Protein AF-A0A1S3XYY5-F1 (afdb_monomer)

Sequence (99 aa):
MADEDYDMDGGYEDEPIEPEPDEGAEVEEDNVNNEEVPDPLLGEGEEKPEQEPVERPRKTSKYMTKYERARILGTRALQISMNAPVMVELEGETDPLEL

pLDDT: mean 72.27, std 20.17, range [43.38, 98.06]

Structure (mmCIF, N/CA/C/O backbone):
data_AF-A0A1S3XYY5-F1
#
_entry.id   AF-A0A1S3XYY5-F1
#
loop_
_atom_site.group_PDB
_atom_site.id
_atom_site.type_symbol
_atom_site.label_atom_id
_atom_site.label_alt_id
_atom_site.label_comp_id
_atom_site.label_asym_id
_atom_site.label_entity_id
_atom_site.label_seq_id
_atom_site.pdbx_PDB_ins_code
_atom_site.Cartn_x
_atom_site.Cartn_y
_atom_site.Cartn_z
_atom_site.occupancy
_atom_site.B_iso_or_equiv
_atom_site.auth_seq_id
_atom_site.auth_comp_id
_atom_site.auth_asym_id
_atom_site.auth_atom_id
_atom_site.pdbx_PDB_model_num
ATOM 1 N N . MET A 1 1 ? -25.971 54.982 -11.378 1.00 43.38 1 MET A N 1
ATOM 2 C CA . MET A 1 1 ? -26.215 53.767 -12.170 1.00 43.38 1 MET A CA 1
ATOM 3 C C . MET A 1 1 ? -25.573 52.668 -11.332 1.00 43.38 1 MET A C 1
ATOM 5 O O . MET A 1 1 ? -24.359 52.709 -11.217 1.00 43.38 1 MET A O 1
ATOM 9 N N . ALA A 1 2 ? -26.245 51.906 -10.459 1.00 52.91 2 ALA A N 1
ATOM 10 C CA . ALA A 1 2 ? -27.561 51.264 -10.567 1.00 52.91 2 ALA A CA 1
ATOM 11 C C . ALA A 1 2 ? -27.715 50.633 -11.946 1.00 52.91 2 ALA A C 1
ATOM 13 O O . ALA A 1 2 ? -28.040 51.388 -12.850 1.00 52.91 2 ALA A O 1
ATOM 14 N N . ASP A 1 3 ? -27.317 49.360 -12.026 1.00 51.19 3 ASP A N 1
ATOM 15 C CA . ASP A 1 3 ? -27.645 48.285 -12.983 1.00 51.19 3 ASP A CA 1
ATOM 16 C C . ASP A 1 3 ? -26.889 47.053 -12.404 1.00 51.19 3 ASP A C 1
ATOM 18 O O . ASP A 1 3 ? -25.660 47.022 -12.440 1.00 51.19 3 ASP A O 1
ATOM 22 N N . GLU A 1 4 ? -27.443 46.286 -11.458 1.00 52.16 4 GLU A N 1
ATOM 23 C CA . GLU A 1 4 ? -28.412 45.182 -11.632 1.00 52.16 4 GLU A CA 1
ATOM 24 C C . GLU A 1 4 ? -27.836 43.992 -12.435 1.00 52.16 4 GLU A C 1
ATOM 26 O O . GLU A 1 4 ? -27.236 44.170 -13.490 1.00 52.16 4 GLU A O 1
ATOM 31 N N . ASP A 1 5 ? -28.028 42.790 -11.872 1.00 51.38 5 ASP A N 1
ATOM 32 C CA . ASP A 1 5 ? -27.882 41.450 -12.472 1.00 51.38 5 ASP A CA 1
ATOM 33 C C . ASP A 1 5 ? -26.518 40.733 -12.367 1.00 51.38 5 ASP A C 1
ATOM 35 O O . ASP A 1 5 ? -25.772 40.571 -13.332 1.00 51.38 5 ASP A O 1
ATOM 39 N N . TYR A 1 6 ? -26.249 40.164 -11.185 1.00 47.97 6 TYR A N 1
ATOM 40 C CA . TYR A 1 6 ? -25.505 38.899 -11.086 1.00 47.97 6 TYR A CA 1
ATOM 41 C C . TYR A 1 6 ? -26.374 37.866 -10.357 1.00 47.97 6 TYR A C 1
ATOM 43 O O . TYR A 1 6 ? -26.059 37.415 -9.258 1.00 47.97 6 TYR A O 1
ATOM 51 N N . ASP A 1 7 ? -27.507 37.525 -10.975 1.00 54.81 7 ASP A N 1
ATOM 52 C CA . ASP A 1 7 ? -28.161 36.237 -10.746 1.00 54.81 7 ASP A CA 1
ATOM 53 C C . ASP A 1 7 ? -27.291 35.165 -11.413 1.00 54.81 7 ASP A C 1
ATOM 55 O O . ASP A 1 7 ? -27.353 34.942 -12.622 1.00 54.81 7 ASP A O 1
ATOM 59 N N . MET A 1 8 ? -26.437 34.522 -10.618 1.00 47.88 8 MET A N 1
ATOM 60 C CA . MET A 1 8 ? -25.832 33.241 -10.975 1.00 47.88 8 MET A CA 1
ATOM 61 C C . MET A 1 8 ? -26.323 32.195 -9.975 1.00 47.88 8 MET A C 1
ATOM 63 O O . MET A 1 8 ? -25.588 31.708 -9.121 1.00 47.88 8 MET A O 1
ATOM 67 N N . ASP A 1 9 ? -27.621 31.909 -10.089 1.00 51.91 9 ASP A N 1
ATOM 68 C CA . ASP A 1 9 ? -28.174 30.566 -9.926 1.00 51.91 9 ASP A CA 1
ATOM 69 C C . ASP A 1 9 ? -27.285 29.578 -10.701 1.00 51.91 9 ASP A C 1
ATOM 71 O O . ASP A 1 9 ? -27.099 29.700 -11.915 1.00 51.91 9 ASP A O 1
ATOM 75 N N . GLY A 1 10 ? -26.633 28.675 -9.971 1.00 50.62 10 GLY A N 1
ATOM 76 C CA . GLY A 1 10 ? -25.570 27.837 -10.513 1.00 50.62 10 GLY A CA 1
ATOM 77 C C . GLY A 1 10 ? -25.042 26.792 -9.535 1.00 50.62 10 GLY A C 1
ATOM 78 O O . GLY A 1 10 ? -23.835 26.695 -9.355 1.00 50.62 10 GLY A O 1
ATOM 79 N N . GLY A 1 11 ? -25.947 26.025 -8.918 1.00 48.88 11 GLY A N 1
ATOM 80 C CA . GLY A 1 11 ? -25.717 24.624 -8.538 1.00 48.88 11 GLY A CA 1
ATOM 81 C C . GLY A 1 11 ? -24.677 24.316 -7.455 1.00 48.88 11 GLY A C 1
ATOM 82 O O . GLY A 1 11 ? -23.637 23.739 -7.752 1.00 48.88 11 GLY A O 1
ATOM 83 N N . TYR A 1 12 ? -25.029 24.539 -6.186 1.00 55.28 12 TYR A 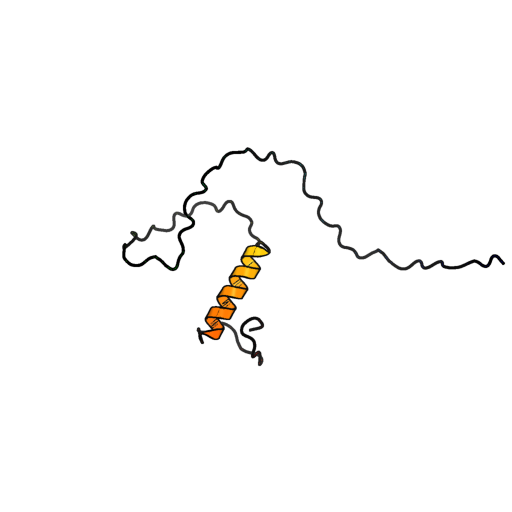N 1
ATOM 84 C CA . TYR A 1 12 ? -24.461 23.783 -5.053 1.00 55.28 12 TYR A CA 1
ATOM 85 C C . TYR A 1 12 ? -25.301 22.523 -4.767 1.00 55.28 12 TYR A C 1
ATOM 87 O O . TYR A 1 12 ? -25.675 22.262 -3.628 1.00 55.28 12 TYR A O 1
ATOM 95 N N . GLU A 1 13 ? -25.673 21.769 -5.805 1.00 56.62 13 GLU A N 1
ATOM 96 C CA . GLU A 1 13 ? -26.531 20.579 -5.655 1.00 56.62 13 GLU A CA 1
ATOM 97 C C . GLU A 1 13 ? -25.759 19.252 -5.574 1.00 56.62 13 GLU A C 1
ATOM 99 O O . GLU A 1 13 ? -26.397 18.208 -5.494 1.00 56.62 13 GLU A O 1
ATOM 104 N N . ASP A 1 14 ? -24.420 19.255 -5.558 1.00 60.72 14 ASP A N 1
ATOM 105 C CA . ASP A 1 14 ? -23.653 17.994 -5.604 1.00 60.72 14 ASP A CA 1
ATOM 106 C C . ASP A 1 14 ? -22.446 17.933 -4.653 1.00 60.72 14 ASP A C 1
ATOM 108 O O . ASP A 1 14 ? -21.480 17.209 -4.897 1.00 60.72 14 ASP A O 1
ATOM 112 N N . GLU A 1 15 ? -22.484 18.668 -3.537 1.00 59.62 15 GLU A N 1
ATOM 113 C CA . GLU A 1 15 ? -21.591 18.343 -2.419 1.00 59.62 15 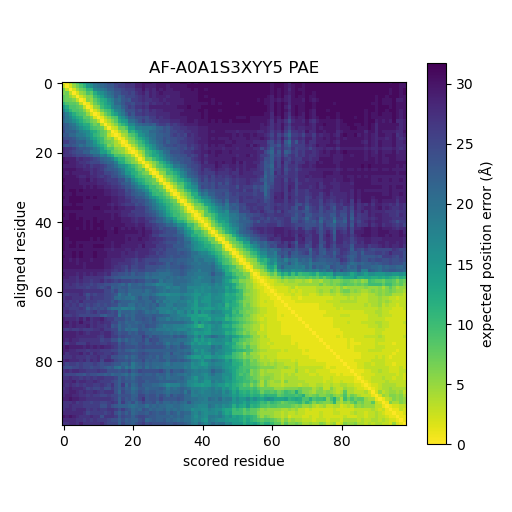GLU A CA 1
ATOM 114 C C . GLU A 1 15 ? -22.191 17.164 -1.632 1.00 59.62 15 GLU A C 1
ATOM 116 O O . GLU A 1 15 ? -23.301 17.280 -1.100 1.00 59.62 15 GLU A O 1
ATOM 121 N N . PRO A 1 16 ? -21.507 16.005 -1.551 1.00 64.31 16 PRO A N 1
ATOM 122 C CA . PRO A 1 16 ? -21.975 14.910 -0.719 1.00 64.31 16 PRO A CA 1
ATOM 123 C C . PRO A 1 16 ? -21.981 15.375 0.738 1.00 64.31 16 PRO A C 1
ATOM 125 O O . PRO A 1 16 ? -20.943 15.778 1.258 1.00 64.31 16 PRO A O 1
ATOM 128 N N . ILE A 1 17 ? -23.147 15.301 1.388 1.00 69.56 17 ILE A N 1
ATOM 129 C CA . ILE A 1 17 ? -23.308 15.561 2.825 1.00 69.56 17 ILE A CA 1
ATOM 130 C C . ILE A 1 17 ? -22.238 14.772 3.581 1.00 69.56 17 ILE A C 1
ATOM 132 O O . ILE A 1 17 ? -22.246 13.535 3.587 1.00 69.56 17 ILE A O 1
ATOM 136 N N . GLU A 1 18 ? -21.299 15.493 4.191 1.00 64.12 18 GLU A N 1
ATOM 137 C CA . GLU A 1 18 ? -20.338 14.892 5.102 1.00 64.12 18 GLU A CA 1
ATOM 138 C C . GLU A 1 18 ? -21.122 14.275 6.269 1.00 64.12 18 GLU A C 1
ATOM 140 O O . GLU A 1 18 ? -21.992 14.939 6.841 1.00 64.12 18 GLU A O 1
ATOM 145 N N . PRO A 1 19 ? -20.880 13.001 6.626 1.00 66.69 19 PRO A N 1
ATOM 146 C CA . PRO A 1 19 ? -21.515 12.427 7.798 1.00 66.69 19 PRO A CA 1
ATOM 147 C C . PRO A 1 19 ? -21.007 13.175 9.034 1.00 66.69 19 PRO A C 1
ATOM 149 O O . PRO A 1 19 ? -19.815 13.114 9.345 1.00 66.69 19 PRO A O 1
ATOM 152 N N . GLU A 1 20 ? -21.907 13.873 9.730 1.00 66.88 20 GLU A N 1
ATOM 153 C CA . GLU A 1 20 ? -21.610 14.459 11.036 1.00 66.88 20 GLU A CA 1
ATOM 154 C C . GLU A 1 20 ? -21.060 13.357 11.961 1.00 66.88 20 GLU A C 1
ATOM 156 O O . GLU A 1 20 ? -21.645 12.267 12.031 1.00 66.88 20 GLU A O 1
ATOM 161 N N . PRO A 1 21 ? -19.927 13.578 12.651 1.00 51.56 21 PRO A N 1
ATOM 162 C CA . PRO A 1 21 ? -19.503 12.656 13.686 1.00 51.56 21 PRO A CA 1
ATOM 163 C C . PRO A 1 21 ? -20.554 12.681 14.798 1.00 51.56 21 PRO A C 1
ATOM 165 O O . PRO A 1 21 ? -20.818 13.724 15.386 1.00 51.56 21 PRO A O 1
ATOM 168 N N . ASP A 1 22 ? -21.149 11.520 15.064 1.00 50.72 22 ASP A N 1
ATOM 169 C CA . ASP A 1 22 ? -22.025 11.266 16.206 1.00 50.72 22 ASP A CA 1
ATOM 170 C C . ASP A 1 22 ? -21.271 11.621 17.503 1.00 50.72 22 ASP A C 1
ATOM 172 O O . ASP A 1 22 ? -20.440 10.849 17.994 1.00 50.72 22 ASP A O 1
ATOM 176 N N . GLU A 1 23 ? -21.501 12.836 18.016 1.00 54.00 23 GLU A N 1
ATOM 177 C CA . GLU A 1 23 ? -21.067 13.312 19.334 1.00 54.00 23 GLU A CA 1
ATOM 178 C C . GLU A 1 23 ? -21.807 12.507 20.417 1.00 54.00 23 GLU A C 1
ATOM 180 O O . GLU A 1 23 ? -22.752 12.982 21.043 1.00 54.00 23 GLU A O 1
ATOM 185 N N . GLY A 1 24 ? -21.418 11.244 20.606 1.00 53.66 24 GLY A N 1
ATOM 186 C CA . GLY A 1 24 ? -22.215 10.321 21.414 1.00 53.66 24 GLY A CA 1
ATOM 187 C C . GLY A 1 24 ? -21.512 9.088 21.972 1.00 53.66 24 GLY A C 1
ATOM 188 O O . GLY A 1 24 ? -22.195 8.205 22.485 1.00 53.66 24 GLY A O 1
ATOM 189 N N . ALA A 1 25 ? -20.182 8.993 21.925 1.00 45.44 25 ALA A N 1
ATOM 190 C CA . ALA A 1 25 ? -19.467 7.897 22.580 1.00 45.44 25 ALA A CA 1
ATOM 191 C C . ALA A 1 25 ? -18.360 8.441 23.484 1.00 45.44 25 ALA A C 1
ATOM 193 O O . ALA A 1 25 ? -17.275 8.800 23.029 1.00 45.44 25 ALA A O 1
ATOM 194 N N . GLU A 1 26 ? -18.687 8.515 24.772 1.00 45.00 26 GLU A N 1
ATOM 195 C CA . GLU A 1 26 ? -17.783 8.799 25.880 1.00 45.00 26 GLU A CA 1
ATOM 196 C C . GLU A 1 26 ? -16.471 8.020 25.705 1.00 45.00 26 GLU A C 1
ATOM 198 O O . GLU A 1 26 ? -16.445 6.788 25.684 1.00 45.00 26 GLU A O 1
ATOM 203 N N . VAL A 1 27 ? -15.370 8.752 25.538 1.00 47.31 27 VAL A N 1
ATOM 204 C CA . VAL A 1 27 ? -14.024 8.186 25.613 1.00 47.31 27 VAL A CA 1
ATOM 205 C C . VAL A 1 27 ? -13.766 7.923 27.093 1.00 47.31 27 VAL A C 1
ATOM 207 O O . VAL A 1 27 ? -13.363 8.822 27.827 1.00 47.31 27 VAL A O 1
ATOM 210 N N . GLU A 1 28 ? -14.055 6.704 27.550 1.00 48.78 28 GLU A 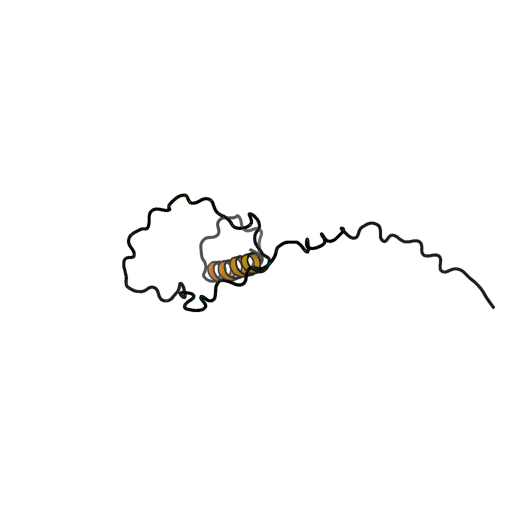N 1
ATOM 211 C CA . GLU A 1 28 ? -13.475 6.208 28.795 1.00 48.78 28 GLU A CA 1
ATOM 212 C C . GLU A 1 28 ? -11.949 6.216 28.620 1.00 48.78 28 GLU A C 1
ATOM 214 O O . GLU A 1 28 ? -11.371 5.459 27.832 1.00 48.78 28 GLU A O 1
ATOM 219 N N . GLU A 1 29 ? -11.307 7.154 29.316 1.00 50.53 29 GLU A N 1
ATOM 220 C CA . GLU A 1 29 ? -9.873 7.178 29.561 1.00 50.53 29 GLU A CA 1
ATOM 221 C C . GLU A 1 29 ? -9.487 5.894 30.298 1.00 50.53 29 GLU A C 1
ATOM 223 O O . GLU A 1 29 ? -9.607 5.844 31.510 1.00 50.53 29 GLU A O 1
ATOM 228 N N . ASP A 1 30 ? -9.036 4.860 29.585 1.00 46.75 30 ASP A N 1
ATOM 229 C CA . ASP A 1 30 ? -8.204 3.801 30.167 1.00 46.75 30 ASP A CA 1
ATOM 230 C C . ASP A 1 30 ? -7.539 2.942 29.078 1.00 46.75 30 ASP A C 1
ATOM 232 O O . ASP A 1 30 ? -8.008 1.870 28.687 1.00 46.75 30 ASP A O 1
ATOM 236 N N . ASN A 1 31 ? -6.386 3.402 28.586 1.00 48.75 31 ASN A N 1
ATOM 237 C CA . ASN A 1 31 ? -5.260 2.509 28.295 1.00 48.75 31 ASN A CA 1
ATOM 238 C C . ASN A 1 31 ? -3.964 3.315 28.171 1.00 48.75 31 ASN A C 1
ATOM 240 O O . ASN A 1 31 ? -3.438 3.566 27.086 1.00 48.75 31 ASN A O 1
ATOM 244 N N . VAL A 1 32 ? -3.419 3.704 29.324 1.00 48.78 32 VAL A N 1
ATOM 245 C CA . VAL A 1 32 ? -1.988 3.988 29.445 1.00 48.78 32 VAL A CA 1
ATOM 246 C C . VAL A 1 32 ? -1.260 2.651 29.314 1.00 48.78 32 VAL A C 1
ATOM 248 O O . VAL A 1 32 ? -0.965 1.983 30.298 1.00 48.78 32 VAL A O 1
ATOM 251 N N . ASN A 1 33 ? -1.009 2.232 28.079 1.00 46.94 33 ASN A N 1
ATOM 252 C CA . ASN A 1 33 ? 0.014 1.235 27.794 1.00 46.94 33 ASN A CA 1
ATOM 253 C C . ASN A 1 33 ? 0.820 1.690 26.577 1.00 46.94 33 ASN A C 1
ATOM 255 O O . ASN A 1 33 ? 0.803 1.101 25.499 1.00 46.94 33 ASN A O 1
ATOM 259 N N . ASN A 1 34 ? 1.471 2.838 26.758 1.00 54.06 34 ASN A N 1
ATOM 260 C CA . ASN A 1 34 ? 2.626 3.203 25.966 1.00 54.06 34 ASN A CA 1
ATOM 261 C C . ASN A 1 34 ? 3.822 2.458 26.551 1.00 54.06 34 ASN A C 1
ATOM 263 O O . ASN A 1 34 ? 4.473 2.994 27.439 1.00 54.06 34 ASN A O 1
ATOM 267 N N . GLU A 1 35 ? 4.100 1.261 26.048 1.00 52.81 35 GLU A N 1
ATOM 268 C CA . GLU A 1 35 ? 5.440 0.685 26.064 1.00 52.81 35 GLU A CA 1
ATOM 269 C C . GLU A 1 35 ? 5.514 -0.452 25.031 1.00 52.81 35 GLU A C 1
ATOM 271 O O . GLU A 1 35 ? 4.818 -1.456 25.125 1.00 52.81 35 GLU A O 1
ATOM 276 N N . GLU A 1 36 ? 6.369 -0.231 24.027 1.00 52.56 36 GLU A N 1
ATOM 277 C CA . GLU A 1 36 ? 6.878 -1.220 23.068 1.00 52.56 36 GLU A CA 1
ATOM 278 C C . GLU A 1 36 ? 5.950 -1.611 21.900 1.00 52.56 36 GLU A C 1
ATOM 280 O O . GLU A 1 36 ? 5.279 -2.638 21.884 1.00 52.56 36 GLU A O 1
ATOM 285 N N . VAL A 1 37 ? 5.983 -0.799 20.835 1.00 58.47 37 VAL A N 1
ATOM 286 C CA . VAL A 1 37 ? 5.661 -1.268 19.477 1.00 58.47 37 VAL A CA 1
ATOM 287 C C . VAL A 1 37 ? 6.848 -2.130 19.028 1.00 58.47 37 VAL A C 1
ATOM 289 O O . VAL A 1 37 ? 7.919 -1.563 18.802 1.00 58.47 37 VAL A O 1
ATOM 292 N N . PRO A 1 38 ? 6.726 -3.465 18.916 1.00 53.16 38 PRO A N 1
ATOM 293 C CA . PRO A 1 38 ? 7.839 -4.268 18.444 1.00 53.16 38 PRO A CA 1
ATOM 294 C C . PRO A 1 38 ? 8.066 -3.947 16.965 1.00 53.16 38 PRO A C 1
ATOM 296 O O . PRO A 1 38 ? 7.165 -4.104 16.136 1.00 53.16 38 PRO A O 1
ATOM 299 N N . ASP A 1 39 ? 9.266 -3.466 16.647 1.00 55.31 39 ASP A N 1
ATOM 300 C CA . ASP A 1 39 ? 9.736 -3.330 15.273 1.00 55.31 39 ASP A CA 1
ATOM 301 C C . ASP A 1 39 ? 9.743 -4.729 14.626 1.00 55.31 39 ASP A C 1
ATOM 303 O O . ASP A 1 39 ? 10.458 -5.614 15.110 1.00 55.31 39 ASP A O 1
ATOM 307 N N . PRO A 1 40 ? 8.965 -4.981 13.554 1.00 58.94 40 PRO A N 1
ATOM 308 C CA . PRO A 1 40 ? 8.921 -6.293 12.908 1.00 58.94 40 PRO A CA 1
ATOM 309 C C . PRO A 1 40 ? 10.273 -6.732 12.324 1.00 58.94 40 PRO A C 1
ATOM 311 O O . PRO A 1 40 ? 10.414 -7.888 11.936 1.00 58.94 40 PRO A O 1
ATOM 314 N N . LEU A 1 41 ? 11.245 -5.818 12.231 1.00 57.72 41 LEU A N 1
ATOM 315 C CA . LEU A 1 41 ?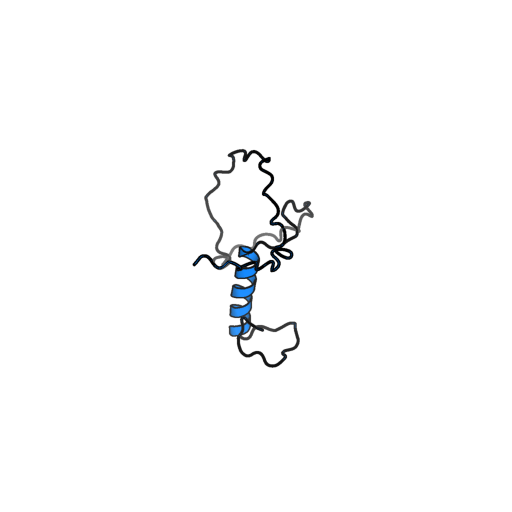 12.580 -6.062 11.687 1.00 57.72 41 LEU A CA 1
ATOM 316 C C . LEU A 1 41 ? 13.598 -6.605 12.703 1.00 57.72 41 LEU A C 1
ATOM 318 O O . LEU A 1 41 ? 14.632 -7.110 12.277 1.00 57.72 41 LEU A O 1
ATOM 322 N N . LEU A 1 42 ? 13.329 -6.553 14.013 1.00 54.47 42 LEU A N 1
ATOM 323 C CA . LEU A 1 42 ? 14.278 -6.967 15.065 1.00 54.47 42 LEU A CA 1
ATOM 324 C C . LEU A 1 42 ? 13.877 -8.285 15.750 1.00 54.47 42 LEU A C 1
ATOM 326 O O . LEU A 1 42 ? 13.977 -8.432 16.964 1.00 54.47 42 LEU A O 1
ATOM 330 N N . GLY A 1 43 ? 13.392 -9.251 14.972 1.00 48.50 43 GLY A N 1
ATOM 331 C CA . GLY A 1 43 ? 12.974 -10.570 15.453 1.00 48.50 43 GLY A CA 1
ATOM 332 C C . GLY A 1 43 ? 13.971 -11.685 15.140 1.00 48.50 43 GLY A C 1
ATOM 333 O O . GLY A 1 43 ? 13.555 -12.739 14.667 1.00 48.50 43 GLY A O 1
ATOM 334 N N . GLU A 1 44 ? 15.272 -11.476 15.341 1.00 52.53 44 GLU A N 1
ATOM 335 C CA . GLU A 1 44 ? 16.256 -12.560 15.240 1.00 52.53 44 GLU A CA 1
ATOM 336 C C . GLU A 1 44 ? 16.321 -13.329 16.572 1.00 52.53 44 GLU A C 1
ATOM 338 O O . GLU A 1 44 ? 16.905 -12.850 17.541 1.00 52.53 44 GLU A O 1
ATOM 343 N N . GLY A 1 45 ? 15.749 -14.541 16.620 1.00 52.22 45 GLY A N 1
ATOM 344 C CA . GLY A 1 45 ? 16.269 -15.588 17.512 1.00 52.22 45 GLY A CA 1
ATOM 345 C C . GLY A 1 45 ? 15.375 -16.181 18.604 1.00 52.22 45 GLY A C 1
ATOM 346 O O . GLY A 1 45 ? 15.911 -16.900 19.441 1.00 52.22 45 GLY A O 1
ATOM 347 N N . GLU A 1 46 ? 14.057 -15.983 18.602 1.00 48.03 46 GLU A N 1
ATOM 348 C CA . GLU A 1 46 ? 13.171 -16.789 19.455 1.00 48.03 46 GLU A CA 1
ATOM 349 C C . GLU A 1 46 ? 12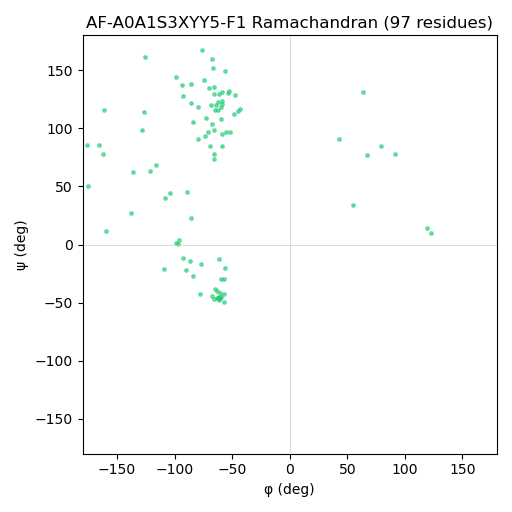.064 -17.429 18.620 1.00 48.03 46 GLU A C 1
ATOM 351 O O . GLU A 1 46 ? 11.211 -16.745 18.051 1.00 48.03 46 GLU A O 1
ATOM 356 N N . GLU A 1 47 ? 12.099 -18.763 18.541 1.00 56.47 47 GLU A N 1
ATOM 357 C CA . GLU A 1 47 ? 11.006 -19.604 18.059 1.00 56.47 47 GLU A CA 1
ATOM 358 C C . GLU A 1 47 ? 9.780 -19.351 18.946 1.00 56.47 47 GLU A C 1
ATOM 360 O O . GLU A 1 47 ? 9.534 -20.040 19.937 1.00 56.47 47 GLU A O 1
ATOM 365 N N . LYS A 1 48 ? 9.012 -18.305 18.622 1.00 60.66 48 LYS A N 1
ATOM 366 C CA . LYS A 1 48 ? 7.683 -18.119 19.192 1.00 60.66 48 LYS A CA 1
ATOM 367 C C . LYS A 1 48 ? 6.884 -19.363 18.802 1.00 60.66 48 LYS A C 1
ATOM 369 O O . LYS A 1 48 ? 6.801 -19.642 17.604 1.00 60.66 48 LYS A O 1
ATOM 374 N N . PRO A 1 49 ? 6.311 -20.112 19.764 1.00 52.97 49 PRO A N 1
ATOM 375 C CA . PRO A 1 49 ? 5.421 -21.209 19.420 1.00 52.97 49 PRO A CA 1
ATOM 376 C C . PRO A 1 49 ? 4.350 -20.645 18.492 1.00 52.97 49 PRO A C 1
ATOM 378 O O . PRO A 1 49 ? 3.817 -19.567 18.775 1.00 52.97 49 PRO A O 1
ATOM 381 N N . GLU A 1 50 ? 4.097 -21.334 17.377 1.00 59.97 50 GLU A N 1
ATOM 382 C CA . GLU A 1 50 ? 3.021 -21.010 16.444 1.00 59.97 50 GLU A CA 1
ATOM 383 C C . GLU A 1 50 ? 1.731 -20.904 17.260 1.00 59.97 50 GLU A C 1
ATOM 385 O O . GLU A 1 50 ? 1.130 -21.903 17.652 1.00 59.97 50 GLU A O 1
ATOM 390 N N . GLN A 1 51 ? 1.355 -19.677 17.625 1.00 64.12 51 GLN A N 1
ATOM 391 C CA . GLN A 1 51 ? 0.094 -19.432 18.294 1.00 64.12 51 GLN A CA 1
ATOM 392 C C . GLN A 1 51 ? -0.962 -19.735 17.248 1.00 64.12 51 GLN A C 1
ATOM 394 O O . GLN A 1 51 ? -1.149 -18.954 16.311 1.00 64.12 51 GLN A O 1
ATOM 399 N N . GLU A 1 52 ? -1.607 -20.893 17.389 1.00 66.50 52 GLU A N 1
ATOM 400 C CA . GLU A 1 52 ? -2.767 -21.236 16.584 1.00 66.50 52 GLU A CA 1
ATOM 401 C C . GLU A 1 52 ? -3.722 -20.036 16.603 1.00 66.50 52 GLU A C 1
ATOM 403 O O . GLU A 1 52 ? -4.005 -19.491 17.682 1.00 66.50 52 GLU A O 1
ATOM 408 N N . PRO A 1 53 ? -4.176 -19.560 15.432 1.00 67.81 53 PRO A N 1
ATOM 409 C CA . PRO A 1 53 ? -5.013 -18.381 15.362 1.00 67.81 53 PRO A CA 1
ATOM 410 C C . PRO A 1 53 ? -6.340 -18.701 16.045 1.00 67.81 53 PRO A C 1
ATOM 412 O O . PRO A 1 53 ? -7.234 -19.310 15.465 1.00 67.81 53 PRO A O 1
ATOM 415 N N . VAL A 1 54 ? -6.471 -18.291 17.305 1.00 72.62 54 VAL A N 1
ATOM 416 C CA . VAL A 1 54 ? -7.742 -18.354 18.017 1.00 72.62 54 VAL A CA 1
ATOM 417 C C . VAL A 1 54 ? -8.702 -17.453 17.250 1.00 72.62 54 VAL A C 1
ATOM 419 O O . VAL A 1 54 ? -8.482 -16.240 17.181 1.00 72.62 54 VAL A O 1
ATOM 422 N N . GLU A 1 55 ? -9.753 -18.038 16.675 1.00 76.50 55 GLU A N 1
ATOM 423 C CA . GLU A 1 55 ? -10.831 -17.319 15.995 1.00 76.50 55 GLU A CA 1
ATOM 424 C C . GLU A 1 55 ? -11.607 -16.471 17.010 1.00 76.50 55 GLU A C 1
ATOM 426 O O . GLU A 1 55 ? -12.674 -16.823 17.508 1.00 76.50 55 GLU A O 1
ATOM 431 N N . ARG A 1 56 ? -11.024 -15.333 17.381 1.00 82.00 56 ARG A N 1
ATOM 432 C CA . ARG A 1 56 ? -11.682 -14.318 18.193 1.00 82.00 56 ARG A CA 1
ATOM 433 C C . ARG A 1 56 ? -12.463 -13.407 17.253 1.00 82.00 56 ARG A C 1
ATOM 435 O O . ARG A 1 56 ? -11.927 -13.013 16.212 1.00 82.00 56 ARG A O 1
ATOM 442 N N . PRO A 1 57 ? -13.698 -13.018 17.609 1.00 84.38 57 PRO A N 1
ATOM 443 C CA . PRO A 1 57 ? -14.433 -12.044 16.818 1.00 84.38 57 PRO A CA 1
ATOM 444 C C . PRO A 1 57 ? -13.626 -10.738 16.753 1.00 84.38 57 PRO A C 1
ATOM 446 O O . PRO A 1 57 ? -13.283 -10.153 17.784 1.00 84.38 57 PRO A O 1
ATOM 449 N N . ARG A 1 58 ? -13.281 -10.301 15.534 1.00 88.00 58 ARG A N 1
ATOM 450 C CA . ARG A 1 58 ? -12.579 -9.030 15.306 1.00 88.00 58 ARG A CA 1
ATOM 451 C C . ARG A 1 58 ? -13.502 -7.876 15.697 1.00 88.00 58 ARG A C 1
ATOM 453 O O . ARG A 1 58 ? -14.647 -7.835 15.259 1.00 88.00 58 ARG A O 1
ATOM 460 N N . LYS A 1 59 ? -12.994 -6.953 16.519 1.00 92.00 59 LYS A N 1
ATOM 461 C CA . LYS A 1 59 ? -13.753 -5.791 17.016 1.00 92.00 59 LYS A CA 1
ATOM 462 C C . LYS A 1 59 ? -13.635 -4.548 16.122 1.00 92.00 59 LYS A C 1
ATOM 464 O O . LYS A 1 59 ? -14.473 -3.663 16.216 1.00 92.00 59 LYS A O 1
ATOM 469 N N . THR A 1 60 ? -12.587 -4.455 15.301 1.00 94.00 60 THR A N 1
ATOM 470 C CA . THR A 1 60 ? -12.249 -3.252 14.523 1.00 94.00 60 THR A CA 1
ATOM 471 C C . THR A 1 60 ? -13.154 -3.056 13.304 1.00 94.00 60 THR A C 1
ATOM 473 O O . THR A 1 60 ? -13.869 -3.968 12.884 1.00 94.00 60 THR A O 1
ATOM 476 N N . SER A 1 61 ? -13.088 -1.860 12.709 1.00 94.44 61 SER A N 1
ATOM 477 C CA . SER A 1 61 ? -13.788 -1.545 11.460 1.00 94.44 61 SER A CA 1
ATOM 478 C C . SER A 1 61 ? -13.415 -2.512 10.330 1.00 94.44 61 SER A C 1
ATOM 480 O O . SER A 1 61 ? -12.291 -3.010 10.258 1.00 94.44 61 SER A O 1
ATOM 482 N N . LYS A 1 62 ? -14.372 -2.754 9.425 1.00 95.06 62 LYS A N 1
ATOM 483 C CA . LYS A 1 62 ? -14.171 -3.539 8.194 1.00 95.06 62 LYS A CA 1
ATOM 484 C C . LYS A 1 62 ? -13.430 -2.755 7.105 1.00 95.06 62 LYS A C 1
ATOM 486 O O . LYS A 1 62 ? -12.956 -3.362 6.150 1.00 95.06 62 LYS A O 1
ATOM 491 N N . TYR A 1 63 ? -13.370 -1.430 7.227 1.00 96.25 63 TYR A N 1
ATOM 492 C CA . TYR A 1 63 ? -12.737 -0.546 6.253 1.00 96.25 63 TYR A CA 1
ATOM 493 C C . TYR A 1 63 ? -11.335 -0.158 6.703 1.00 96.25 63 TYR A C 1
ATOM 495 O O . TYR A 1 63 ? -11.105 0.079 7.888 1.00 96.25 63 TYR A O 1
ATOM 503 N N . MET A 1 64 ? -10.425 -0.038 5.739 1.00 97.00 64 MET A N 1
ATOM 504 C CA . MET A 1 64 ? -9.092 0.496 5.996 1.00 97.00 64 MET 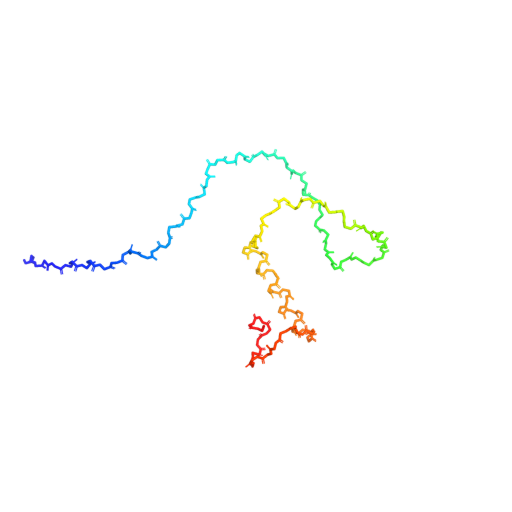A CA 1
ATOM 505 C C . MET A 1 64 ? -9.167 1.992 6.282 1.00 97.00 64 MET A C 1
ATOM 507 O O . MET A 1 64 ? -9.805 2.759 5.557 1.00 97.00 64 MET A O 1
ATOM 511 N N . THR A 1 65 ? -8.454 2.417 7.312 1.00 98.06 65 THR A N 1
ATOM 512 C CA . THR A 1 65 ? -8.205 3.826 7.588 1.00 98.06 65 THR A CA 1
ATOM 513 C C . THR A 1 65 ? -7.305 4.433 6.509 1.00 98.06 65 THR A C 1
ATOM 515 O O . THR A 1 65 ? -6.537 3.747 5.825 1.00 98.06 65 THR A O 1
ATOM 518 N N . LYS A 1 66 ? -7.338 5.765 6.386 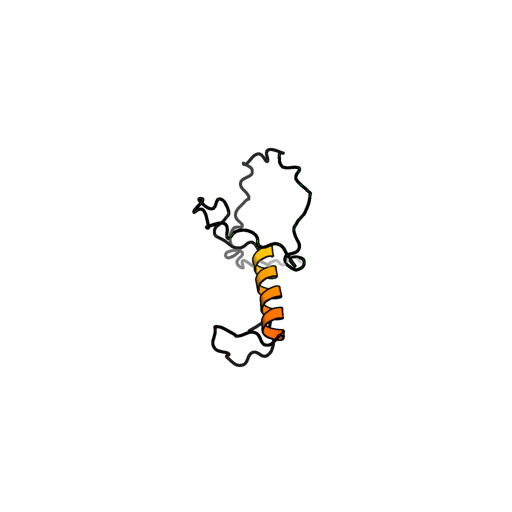1.00 98.06 66 LYS A N 1
ATOM 519 C CA . LYS A 1 66 ? -6.438 6.497 5.478 1.00 98.06 66 LYS A CA 1
ATOM 520 C C . LYS A 1 66 ? -4.951 6.223 5.760 1.00 98.06 66 LYS A C 1
ATOM 522 O O . LYS A 1 66 ? -4.153 6.238 4.827 1.00 98.06 66 LYS A O 1
ATOM 527 N N . TYR A 1 67 ? -4.598 5.928 7.013 1.00 97.88 67 TYR A N 1
ATOM 528 C CA . TYR A 1 67 ? -3.228 5.636 7.438 1.00 97.88 67 TYR A CA 1
ATOM 529 C C . TYR A 1 67 ? -2.790 4.219 7.064 1.00 97.88 67 TYR A C 1
ATOM 531 O O . TYR A 1 67 ? -1.685 4.033 6.560 1.00 97.88 67 TYR A O 1
ATOM 539 N N . GLU A 1 68 ? -3.661 3.226 7.255 1.00 97.56 68 GLU A N 1
ATOM 540 C CA . GLU A 1 68 ? -3.381 1.841 6.859 1.00 97.56 68 GLU A CA 1
ATOM 541 C C . GLU A 1 68 ? -3.202 1.733 5.350 1.00 97.56 68 GLU A C 1
ATOM 543 O O . GLU A 1 68 ? -2.215 1.164 4.894 1.00 97.56 68 GLU A O 1
ATOM 548 N N . ARG A 1 69 ? -4.102 2.350 4.574 1.00 97.25 69 ARG A N 1
ATOM 549 C CA . ARG A 1 69 ? -4.002 2.363 3.112 1.00 97.25 69 ARG A CA 1
ATOM 550 C C . ARG A 1 69 ? -2.675 2.961 2.645 1.00 97.25 69 ARG A C 1
ATOM 552 O O . ARG A 1 69 ? -1.986 2.340 1.843 1.00 97.25 69 ARG A O 1
ATOM 559 N N . ALA A 1 70 ? -2.297 4.129 3.168 1.00 97.69 70 ALA A N 1
ATOM 560 C CA . ALA A 1 70 ? -1.031 4.772 2.815 1.00 97.69 70 ALA A CA 1
ATOM 561 C C . ALA A 1 70 ? 0.179 3.894 3.175 1.00 97.69 70 ALA A C 1
ATOM 563 O O . ALA A 1 70 ? 1.108 3.756 2.380 1.00 97.69 70 ALA A O 1
ATOM 564 N N . ARG A 1 71 ? 0.150 3.253 4.349 1.00 97.56 71 ARG A N 1
ATOM 565 C CA . ARG A 1 71 ? 1.226 2.367 4.801 1.00 97.56 71 ARG A CA 1
ATOM 566 C C . ARG A 1 71 ? 1.354 1.119 3.929 1.00 97.56 71 ARG A C 1
ATOM 568 O O . ARG A 1 71 ? 2.464 0.780 3.534 1.00 97.56 71 ARG A O 1
ATOM 575 N N . ILE A 1 72 ? 0.241 0.452 3.626 1.00 97.75 72 ILE A N 1
ATOM 576 C CA . ILE A 1 72 ? 0.221 -0.767 2.807 1.00 97.75 72 ILE A CA 1
ATOM 577 C C . ILE A 1 72 ? 0.756 -0.469 1.407 1.00 97.75 72 ILE A C 1
ATOM 579 O O . ILE A 1 72 ? 1.641 -1.184 0.944 1.00 97.75 72 ILE A O 1
ATOM 583 N N . LEU A 1 73 ? 0.282 0.609 0.773 1.00 97.25 73 LEU A N 1
ATOM 584 C CA . LEU A 1 73 ? 0.764 1.027 -0.545 1.00 97.25 73 LEU A CA 1
ATOM 585 C C . LEU A 1 73 ? 2.261 1.354 -0.518 1.00 97.25 73 LEU A C 1
ATOM 587 O O . LEU A 1 73 ? 3.008 0.840 -1.342 1.00 97.25 73 LEU A O 1
ATOM 591 N N . GLY A 1 74 ? 2.731 2.117 0.473 1.00 97.69 74 GLY A N 1
ATOM 592 C CA . GLY A 1 74 ? 4.151 2.459 0.594 1.00 97.69 74 GLY A CA 1
ATOM 593 C C . GLY A 1 74 ? 5.057 1.239 0.795 1.00 97.69 74 GLY A C 1
ATOM 594 O O . GLY A 1 74 ? 6.077 1.098 0.122 1.00 97.69 74 GLY A O 1
ATOM 595 N N . THR A 1 75 ? 4.684 0.314 1.687 1.00 97.94 75 THR A N 1
ATOM 596 C CA . THR A 1 75 ? 5.439 -0.935 1.875 1.00 97.94 75 THR A CA 1
ATOM 597 C C . THR A 1 75 ? 5.389 -1.811 0.626 1.00 97.94 75 THR A C 1
ATOM 599 O O . THR A 1 75 ? 6.398 -2.420 0.272 1.00 97.94 75 THR A O 1
ATOM 602 N N . ARG A 1 76 ? 4.244 -1.869 -0.065 1.00 97.62 76 ARG A N 1
ATOM 603 C CA . ARG A 1 76 ? 4.111 -2.669 -1.282 1.00 97.62 76 ARG A CA 1
ATOM 604 C C . ARG A 1 76 ? 4.947 -2.109 -2.431 1.00 97.62 76 ARG A C 1
ATOM 606 O O . ARG A 1 76 ? 5.666 -2.883 -3.056 1.00 97.62 76 ARG A O 1
ATOM 613 N N . ALA A 1 77 ? 4.936 -0.796 -2.641 1.00 97.19 77 ALA A N 1
ATOM 614 C CA . ALA A 1 77 ? 5.786 -0.127 -3.621 1.00 97.19 77 ALA A CA 1
ATOM 615 C C . ALA A 1 77 ? 7.273 -0.419 -3.361 1.00 97.19 77 ALA A C 1
ATOM 617 O O . ALA A 1 77 ? 8.016 -0.767 -4.279 1.00 97.19 77 ALA A O 1
ATOM 618 N N . LEU A 1 78 ? 7.702 -0.387 -2.091 1.00 97.44 78 LEU A N 1
ATOM 619 C CA . LEU A 1 78 ? 9.068 -0.761 -1.719 1.00 97.44 78 LEU A CA 1
ATOM 620 C C . LEU A 1 78 ? 9.383 -2.222 -2.078 1.00 97.44 78 LEU A C 1
ATOM 622 O O . LEU A 1 78 ? 10.428 -2.492 -2.666 1.00 97.44 78 LEU A O 1
ATOM 626 N N . GLN A 1 79 ? 8.487 -3.166 -1.784 1.00 97.44 79 GLN A N 1
ATOM 627 C CA . GLN A 1 79 ? 8.678 -4.571 -2.168 1.00 97.44 79 GLN A CA 1
ATOM 628 C C . GLN A 1 79 ? 8.807 -4.744 -3.688 1.00 97.44 79 GLN A C 1
ATOM 630 O O . GLN A 1 79 ? 9.704 -5.448 -4.146 1.00 97.44 79 GLN A O 1
ATOM 635 N N . ILE A 1 80 ? 7.943 -4.092 -4.470 1.00 96.19 80 ILE A N 1
ATOM 636 C CA . ILE A 1 80 ? 7.978 -4.149 -5.939 1.00 96.19 80 ILE A CA 1
ATOM 637 C C . ILE A 1 80 ? 9.287 -3.546 -6.462 1.00 96.19 80 ILE A C 1
ATOM 639 O O . ILE A 1 80 ? 9.923 -4.135 -7.332 1.00 96.19 80 ILE A O 1
ATOM 643 N N . SER A 1 81 ? 9.759 -2.441 -5.871 1.00 95.81 81 SER A N 1
ATOM 644 C CA . SER A 1 81 ? 11.059 -1.842 -6.216 1.00 95.81 81 SER A CA 1
ATOM 645 C C . SER A 1 81 ? 12.240 -2.795 -5.978 1.00 95.81 81 SER A C 1
ATOM 647 O O . SER A 1 81 ? 13.229 -2.764 -6.706 1.00 95.81 81 SER A O 1
ATOM 649 N N . MET A 1 82 ? 12.107 -3.704 -5.005 1.00 97.00 82 MET A N 1
ATOM 650 C CA . MET A 1 82 ? 13.038 -4.806 -4.736 1.00 97.00 82 MET A CA 1
ATOM 651 C C . MET A 1 82 ? 12.748 -6.057 -5.586 1.00 97.00 82 MET A C 1
ATOM 653 O O . MET A 1 82 ? 13.132 -7.166 -5.217 1.00 97.00 82 MET A O 1
ATOM 657 N N . ASN A 1 83 ? 12.079 -5.885 -6.730 1.00 94.19 83 ASN A N 1
ATOM 658 C CA . ASN A 1 83 ? 11.746 -6.925 -7.700 1.00 94.19 83 ASN A CA 1
ATOM 659 C C . ASN A 1 83 ? 10.979 -8.117 -7.091 1.00 94.19 83 ASN A C 1
ATOM 661 O O . ASN A 1 83 ? 11.168 -9.268 -7.495 1.00 94.19 83 ASN A O 1
ATOM 665 N N . ALA A 1 84 ? 10.131 -7.855 -6.088 1.00 97.19 84 ALA A N 1
ATOM 666 C CA . ALA A 1 84 ? 9.249 -8.870 -5.521 1.00 97.19 84 ALA A CA 1
ATOM 667 C C . ALA A 1 84 ? 8.184 -9.323 -6.543 1.00 97.19 84 ALA A C 1
ATOM 669 O O . ALA A 1 84 ? 7.763 -8.525 -7.382 1.00 97.19 84 ALA A O 1
ATOM 670 N N . PRO A 1 85 ? 7.681 -10.572 -6.456 1.00 96.06 85 PRO A N 1
ATOM 671 C CA . PRO A 1 85 ? 6.649 -11.064 -7.366 1.00 96.06 85 PRO A CA 1
ATOM 672 C C . PRO A 1 85 ? 5.369 -10.219 -7.322 1.00 96.06 85 PRO A C 1
ATOM 674 O O . PRO A 1 85 ? 4.818 -9.942 -6.246 1.00 96.06 85 PRO A O 1
ATOM 677 N N . VAL A 1 86 ? 4.883 -9.833 -8.503 1.00 94.25 86 VAL A N 1
ATOM 678 C CA . VAL A 1 86 ? 3.612 -9.123 -8.688 1.00 94.25 86 VAL A CA 1
ATOM 679 C C . VAL A 1 86 ? 2.507 -10.142 -8.971 1.00 94.25 86 VAL A C 1
ATOM 681 O O . VAL A 1 86 ? 2.722 -11.119 -9.682 1.00 94.25 86 VAL A O 1
ATOM 684 N N . MET A 1 87 ? 1.341 -9.942 -8.354 1.00 93.88 87 MET A N 1
ATOM 685 C CA . MET A 1 87 ? 0.209 -10.881 -8.404 1.00 93.88 87 MET A CA 1
ATOM 686 C C . MET A 1 87 ? -0.862 -10.479 -9.432 1.00 93.88 87 MET A C 1
ATOM 688 O O . MET A 1 87 ? -1.887 -11.148 -9.530 1.00 93.88 87 MET A O 1
ATOM 692 N N . VAL A 1 88 ? -0.638 -9.382 -10.158 1.00 91.56 88 VAL A N 1
ATOM 693 C CA . VAL A 1 88 ? -1.528 -8.814 -11.180 1.00 91.56 88 VAL A CA 1
ATOM 694 C C . VAL A 1 88 ? -0.767 -8.641 -12.495 1.00 91.56 88 VAL A C 1
ATOM 696 O O . VAL A 1 88 ? 0.465 -8.681 -12.516 1.00 91.56 88 VAL A O 1
ATOM 699 N N . GLU A 1 89 ? -1.502 -8.506 -13.594 1.00 90.62 89 GLU A N 1
ATOM 700 C CA . GLU A 1 89 ? -0.931 -8.248 -14.917 1.00 90.62 89 GLU A CA 1
ATOM 701 C C . GLU A 1 89 ? -0.456 -6.790 -15.006 1.00 90.62 89 GLU A C 1
ATOM 703 O O . GLU A 1 89 ? -1.099 -5.905 -14.452 1.00 90.62 89 GLU A O 1
ATOM 708 N N . LEU A 1 90 ? 0.683 -6.554 -15.666 1.00 88.88 90 LEU A N 1
ATOM 709 C CA . LEU A 1 90 ? 1.262 -5.215 -15.827 1.00 88.88 90 LEU A CA 1
ATOM 710 C C . LEU A 1 90 ? 0.765 -4.601 -17.138 1.00 88.88 90 LEU A C 1
ATOM 712 O O . LEU A 1 90 ? 0.929 -5.227 -18.189 1.00 88.88 90 LEU A O 1
ATOM 716 N N . GLU A 1 91 ? 0.214 -3.388 -17.101 1.00 86.31 91 GLU A N 1
ATOM 717 C CA . GLU A 1 91 ? -0.325 -2.695 -18.283 1.00 86.31 91 GLU A CA 1
ATOM 718 C C . GLU A 1 91 ? 0.677 -1.696 -18.897 1.00 86.31 91 GLU A C 1
ATOM 720 O O . GLU A 1 91 ? 0.415 -1.094 -19.940 1.00 86.31 91 GLU A O 1
ATOM 725 N N . GLY A 1 92 ? 1.874 -1.581 -18.314 1.00 86.00 92 GLY A N 1
ATOM 726 C CA . GLY A 1 92 ? 2.971 -0.738 -18.805 1.00 86.00 92 GLY A CA 1
ATOM 727 C C . GLY A 1 92 ? 3.459 0.295 -17.791 1.00 86.00 92 GLY A C 1
ATOM 728 O O . GLY A 1 92 ? 4.243 1.176 -18.147 1.00 86.00 92 GLY A O 1
ATOM 729 N N . GLU A 1 93 ? 3.011 0.189 -16.543 1.00 90.25 93 GLU A N 1
ATOM 730 C CA . GLU A 1 93 ? 3.424 1.02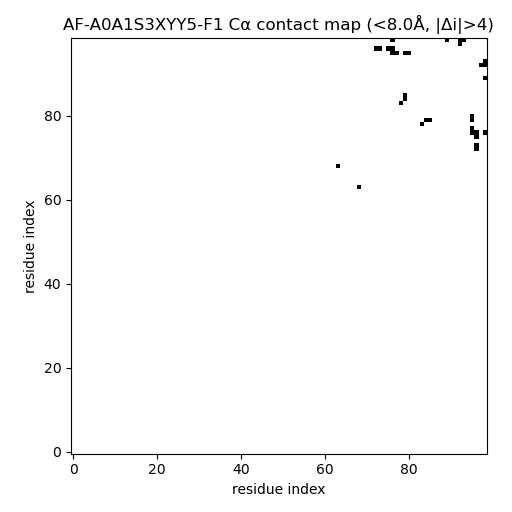9 -15.431 1.00 90.25 93 GLU A CA 1
ATOM 731 C C . GLU A 1 93 ? 4.904 0.811 -15.102 1.00 90.25 93 GLU A C 1
ATOM 733 O O . GLU A 1 93 ? 5.409 -0.313 -15.036 1.00 90.25 93 GLU A O 1
ATOM 738 N N . THR A 1 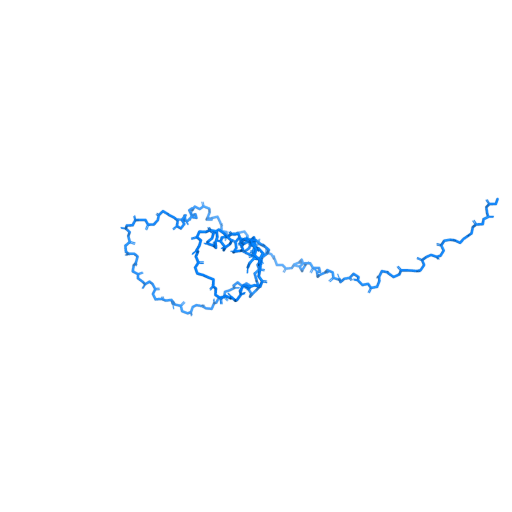94 ? 5.617 1.915 -14.884 1.00 88.12 94 THR A N 1
ATOM 739 C CA . THR A 1 94 ? 7.033 1.897 -14.491 1.00 88.12 94 THR A CA 1
ATOM 740 C C . THR A 1 94 ? 7.259 2.329 -13.046 1.00 88.12 94 THR A C 1
ATOM 742 O O . THR A 1 94 ? 8.316 2.028 -12.494 1.00 88.12 94 THR A O 1
ATOM 745 N N . ASP A 1 95 ? 6.311 3.059 -12.447 1.00 93.56 95 ASP A N 1
ATOM 746 C CA . ASP A 1 95 ? 6.395 3.500 -11.052 1.00 93.56 95 ASP A CA 1
ATOM 747 C C . ASP A 1 95 ? 5.855 2.398 -10.121 1.00 93.56 95 ASP A C 1
ATOM 749 O O . ASP A 1 95 ? 4.686 2.036 -10.244 1.00 93.56 95 ASP A O 1
ATOM 753 N N . PRO A 1 96 ? 6.654 1.885 -9.164 1.00 90.62 96 PRO A N 1
ATOM 754 C CA . PRO A 1 96 ? 6.208 0.893 -8.186 1.00 90.62 96 PRO A CA 1
ATOM 755 C C . PRO A 1 96 ? 4.995 1.293 -7.338 1.00 90.62 96 PRO A C 1
ATOM 757 O O . PRO A 1 96 ? 4.395 0.415 -6.724 1.00 90.62 96 PRO A O 1
ATOM 760 N N . LEU A 1 97 ? 4.678 2.587 -7.219 1.00 92.50 97 LEU A N 1
ATOM 761 C CA . LEU A 1 97 ? 3.498 3.053 -6.488 1.00 92.50 97 LEU A CA 1
ATOM 762 C C . LEU A 1 97 ? 2.219 3.035 -7.338 1.00 92.50 97 LEU A C 1
ATOM 764 O O . LEU A 1 97 ? 1.128 2.935 -6.779 1.00 92.50 97 LEU A O 1
ATOM 768 N N . GLU A 1 98 ? 2.356 3.157 -8.657 1.00 89.06 98 GLU A N 1
ATOM 769 C CA . GLU A 1 98 ? 1.238 3.161 -9.612 1.00 89.06 98 GLU A CA 1
ATOM 770 C C . GLU A 1 98 ? 0.925 1.757 -10.163 1.00 89.06 98 GLU A C 1
ATOM 772 O O . GLU A 1 98 ? -0.118 1.568 -10.781 1.00 89.06 98 GLU A O 1
ATOM 777 N N . LEU A 1 99 ? 1.825 0.803 -9.898 1.00 83.94 99 LEU A N 1
ATOM 778 C CA . LEU A 1 99 ? 1.795 -0.628 -10.230 1.00 83.94 99 LEU A CA 1
ATOM 779 C C . LEU A 1 99 ? 0.815 -1.429 -9.350 1.00 83.94 99 LEU A C 1
ATOM 781 O O . LEU A 1 99 ? 0.106 -2.300 -9.898 1.00 83.94 99 LEU A O 1
#

Radius of gyration: 25.07 Å; Cα contacts (8 Å, |Δi|>4): 17; chains: 1; bounding box: 45×75×49 Å

Solvent-accessible surface area (backbone atoms only — not comparable to full-atom values): 7400 Å² total; per-residue (Å²): 128,88,80,87,85,85,85,71,88,76,76,91,81,77,75,79,82,73,81,75,80,78,92,78,73,84,79,78,89,79,78,94,70,90,75,81,83,79,63,88,84,76,73,86,84,72,91,68,75,82,73,73,81,74,90,64,86,79,85,70,77,94,66,81,50,78,65,56,50,52,50,52,49,53,54,48,19,52,42,43,70,69,72,45,91,74,97,68,88,83,90,76,71,83,52,48,80,80,99

Mean predicted aligned error: 19.28 Å

Organism: Nicotiana tabacum (NCBI:txid4097)

Secondary structure (DSSP, 8-state):
----------------------S----------------TT---S----------PPP-S-SSPPHHHHHHHHHHHHHHHHTTPPPSS--SS--STTT-

Nearest PDB structures (foldseek):
  8tvy-assembly1_F  TM=9.719E-01  e=2.050E-04  Saccharomyces cerevisiae
  7zsb-assembly1_F  TM=9.992E-01  e=3.767E-04  Saccharomyces cerevisiae
  8wav-assembly1_t  TM=9.484E-01  e=2.687E-04  Sus scrofa
  8waw-assembly1_t  TM=9.478E-01  e=5.282E-04  Sus scrofa
  5iyb-assembly1_F  TM=8.536E-01  e=4.614E-04  Homo sapiens

InterPro domains:
  IPR006110 RNA polymerase, subunit omega/Rpo6/RPB6 [PF01192] (60-97)
  IPR006111 Archaeal Rpo6/eukaryotic RPB6 RNA polymerase subunit [PIRSF000778] (3-98)
  IPR020708 DNA-directed RNA polymerase, 14-18kDa subunit, conserved site [PS01111] (65-79)
  IPR036161 RPB6/omega subunit-like superfamily [G3DSA:3.90.940.10] (1-99)
  IPR036161 RPB6/omega subunit-like superfamily [SSF63562] (6-98)

Foldseek 3Di:
DDDDDPPPPDDPPDDPPDPDPPPDDDPPPDDPPPDDPDDPVPPPDDPDPPPDPDPDPDPDDPDDDPVRVVVVLVVQLVCVVVVHDDPDDDPPDDRSSVD